Protein AF-A0A6V8NR81-F1 (afdb_monomer)

Radius of gyration: 14.55 Å; Cα contacts (8 Å, |Δi|>4): 217; chains: 1; bounding box: 36×29×36 Å

InterPro domains:
  IPR014710 RmlC-like jelly roll fold [G3DSA:2.60.120.10] (15-106)
  IPR021120 KduI/IolB isomerase [PF04962] (5-105)
  IPR024203 5-deoxy-glucuronate isomerase, IolB [PTHR39193] (10-105)

pLDDT: mean 95.23, std 4.29, range [68.75, 98.62]

Structure (mmCIF, N/CA/C/O backbone):
data_AF-A0A6V8NR81-F1
#
_entry.id   AF-A0A6V8NR81-F1
#
loop_
_atom_site.group_PDB
_atom_site.id
_atom_site.type_symbol
_atom_site.label_atom_id
_atom_site.label_alt_id
_atom_site.label_comp_id
_atom_site.label_asym_id
_atom_site.label_entity_id
_atom_site.label_seq_id
_atom_site.pdbx_PDB_ins_code
_atom_site.Cartn_x
_atom_site.Cartn_y
_atom_site.Cartn_z
_atom_site.occupancy
_atom_site.B_iso_or_equiv
_atom_site.auth_seq_id
_atom_site.auth_comp_id
_atom_site.auth_asym_id
_atom_site.auth_atom_id
_atom_site.pdbx_PDB_model_num
ATOM 1 N N . MET A 1 1 ? -16.666 -14.107 -20.583 1.00 68.75 1 MET A N 1
ATOM 2 C CA . MET A 1 1 ? -15.583 -13.499 -19.781 1.00 68.75 1 MET A CA 1
ATOM 3 C C . MET A 1 1 ? -16.161 -13.158 -18.418 1.00 68.75 1 MET A C 1
ATOM 5 O O . MET A 1 1 ? -17.161 -12.455 -18.380 1.00 68.75 1 MET A O 1
ATOM 9 N N . TYR A 1 2 ? -15.620 -13.711 -17.332 1.00 80.38 2 TYR A N 1
ATOM 10 C CA . TYR A 1 2 ? -16.056 -13.383 -15.970 1.00 80.38 2 TYR A CA 1
AT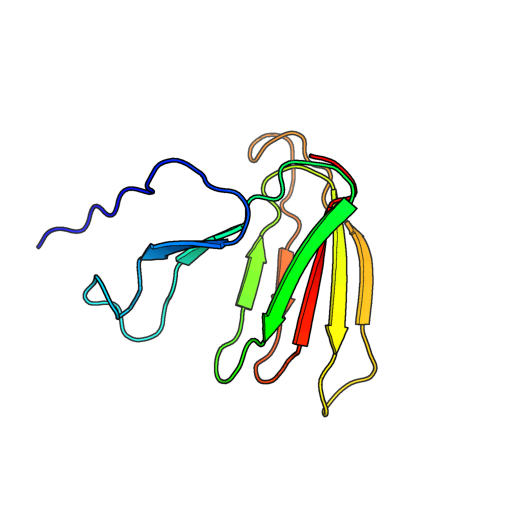OM 11 C C . TYR A 1 2 ? -15.169 -12.245 -15.456 1.00 80.38 2 TYR A C 1
ATOM 13 O O . TYR A 1 2 ? -13.969 -12.438 -15.310 1.00 80.38 2 TYR A O 1
ATOM 21 N N . LEU A 1 3 ? -15.743 -11.056 -15.262 1.00 89.06 3 LEU A N 1
ATOM 22 C CA . LEU A 1 3 ? -15.017 -9.845 -14.839 1.00 89.06 3 LEU A CA 1
ATOM 23 C C . LEU A 1 3 ? -15.253 -9.485 -13.365 1.00 89.06 3 LEU A C 1
ATOM 25 O O . LEU A 1 3 ? -14.681 -8.524 -12.861 1.00 89.06 3 LEU A O 1
ATOM 29 N N . LEU A 1 4 ? -16.116 -10.236 -12.678 1.00 93.38 4 LEU A N 1
ATOM 30 C CA . LEU A 1 4 ? -16.440 -10.001 -11.279 1.00 93.38 4 LEU A CA 1
ATOM 31 C C . LEU A 1 4 ? -15.480 -10.780 -10.377 1.00 93.38 4 LEU A C 1
ATOM 33 O O . LEU A 1 4 ? -15.567 -12.005 -10.292 1.00 93.38 4 LEU A O 1
ATOM 37 N N . TYR A 1 5 ? -14.636 -10.047 -9.658 1.00 92.81 5 TYR A N 1
ATOM 38 C CA . TYR A 1 5 ? -13.760 -10.564 -8.611 1.00 92.81 5 TYR A CA 1
ATOM 39 C C . TYR A 1 5 ? -14.244 -10.020 -7.271 1.00 92.81 5 TYR A C 1
ATOM 41 O O . TYR A 1 5 ? -14.192 -8.816 -7.027 1.00 92.81 5 TYR A O 1
ATOM 49 N N . LYS A 1 6 ? -14.790 -10.894 -6.423 1.00 90.12 6 LYS A N 1
ATOM 50 C CA . LYS A 1 6 ? -15.251 -10.508 -5.086 1.00 90.12 6 LYS A CA 1
ATOM 51 C C . LYS A 1 6 ? -14.080 -10.569 -4.116 1.00 90.12 6 LYS A C 1
ATOM 53 O O . LYS A 1 6 ? -13.353 -11.562 -4.111 1.00 90.12 6 LYS A O 1
ATOM 58 N N . SER A 1 7 ? -13.951 -9.551 -3.269 1.00 86.38 7 SER A N 1
ATOM 59 C CA . SER A 1 7 ? -13.155 -9.701 -2.054 1.00 86.38 7 SER A CA 1
ATOM 60 C C . SER A 1 7 ? -13.725 -10.850 -1.226 1.00 86.38 7 SER A C 1
ATOM 62 O O . SER A 1 7 ? -14.943 -11.050 -1.183 1.00 86.38 7 SER A O 1
ATOM 64 N N . LYS A 1 8 ? -12.837 -11.604 -0.584 1.00 85.81 8 LYS A N 1
ATOM 65 C CA . LYS A 1 8 ? -13.216 -12.507 0.505 1.00 85.81 8 LYS A CA 1
ATOM 66 C C . LYS A 1 8 ? -13.545 -11.678 1.753 1.00 85.81 8 LYS A C 1
ATOM 68 O O . LYS A 1 8 ? -13.436 -10.448 1.724 1.00 85.81 8 LYS A O 1
ATOM 73 N N . ASP A 1 9 ? -13.939 -12.358 2.825 1.00 91.12 9 ASP A N 1
ATOM 74 C CA . ASP A 1 9 ? -14.040 -11.740 4.147 1.00 91.12 9 ASP A CA 1
ATOM 75 C C . ASP A 1 9 ? -12.728 -11.026 4.487 1.00 91.12 9 ASP A C 1
ATOM 77 O O . ASP A 1 9 ? -11.647 -11.556 4.220 1.00 91.12 9 ASP A O 1
ATOM 81 N N . ILE A 1 10 ? -12.836 -9.813 5.031 1.00 88.81 10 ILE A N 1
ATOM 82 C CA . ILE A 1 10 ? -11.676 -8.990 5.373 1.00 88.81 10 ILE A CA 1
ATOM 83 C C . ILE A 1 10 ? -10.903 -9.679 6.497 1.00 88.81 10 ILE A C 1
ATOM 85 O O . ILE A 1 10 ? -11.457 -9.978 7.556 1.00 88.81 10 ILE A O 1
ATOM 89 N N . GLN A 1 11 ? -9.617 -9.910 6.263 1.00 93.50 11 GLN A N 1
ATOM 90 C CA . GLN A 1 11 ? -8.675 -10.431 7.247 1.00 93.50 11 GLN A CA 1
ATOM 91 C C . GLN A 1 1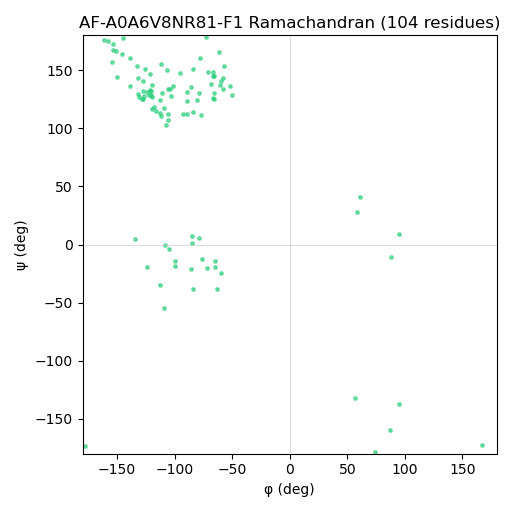1 ? -7.659 -9.350 7.611 1.00 93.50 11 GLN A C 1
ATOM 93 O O . GLN A 1 11 ? -7.408 -8.440 6.822 1.00 93.50 11 GLN A O 1
ATOM 98 N N . ALA A 1 12 ? -7.0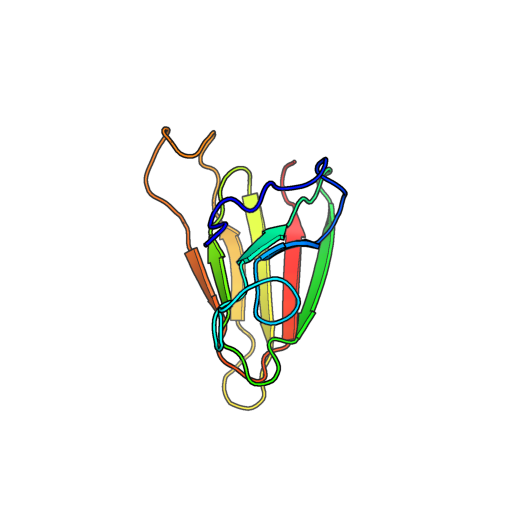71 -9.437 8.804 1.00 94.62 12 ALA A N 1
ATOM 99 C CA . ALA A 1 12 ? -5.969 -8.556 9.178 1.00 94.62 12 ALA A CA 1
ATOM 100 C C . ALA A 1 12 ? -4.785 -8.729 8.207 1.00 94.62 12 ALA A C 1
ATOM 102 O O . ALA A 1 12 ? -4.470 -9.846 7.789 1.00 94.62 12 ALA A O 1
ATOM 103 N N . GLY A 1 13 ? -4.132 -7.623 7.860 1.00 96.19 13 GLY A N 1
ATOM 104 C CA . GLY A 1 13 ? -3.069 -7.566 6.863 1.00 96.19 13 GLY A CA 1
ATOM 105 C C . GLY A 1 13 ? -3.580 -7.355 5.434 1.00 96.19 13 GLY A C 1
ATOM 106 O O . GLY A 1 13 ? -4.669 -6.824 5.196 1.00 96.19 13 GLY A O 1
ATOM 107 N N . TYR A 1 14 ? -2.741 -7.703 4.458 1.00 96.62 14 TYR A N 1
ATOM 108 C CA . TYR A 1 14 ? -3.037 -7.503 3.042 1.00 96.62 14 TYR A CA 1
ATOM 109 C C . TYR A 1 14 ? -3.952 -8.599 2.488 1.00 96.62 14 TYR A C 1
ATOM 111 O O . TYR A 1 14 ? -3.636 -9.788 2.525 1.00 96.62 14 TYR A O 1
ATOM 119 N N . ASN A 1 15 ? -5.077 -8.183 1.913 1.00 96.12 15 ASN A N 1
ATOM 120 C CA . ASN A 1 15 ? -6.064 -9.044 1.280 1.00 96.12 15 ASN A CA 1
ATOM 121 C C . ASN A 1 15 ? -5.982 -8.861 -0.236 1.00 96.12 15 ASN A C 1
ATOM 123 O O . ASN A 1 15 ? -6.496 -7.885 -0.787 1.00 96.12 15 ASN A O 1
ATOM 127 N N . PHE A 1 16 ? -5.359 -9.815 -0.920 1.00 95.88 16 PHE A N 1
ATOM 128 C CA . PHE A 1 16 ? -5.334 -9.852 -2.378 1.00 95.88 16 PHE A CA 1
ATOM 129 C C . PHE A 1 16 ? -6.743 -10.094 -2.953 1.00 95.88 16 PHE A C 1
ATOM 131 O O . PHE A 1 16 ? -7.424 -11.046 -2.560 1.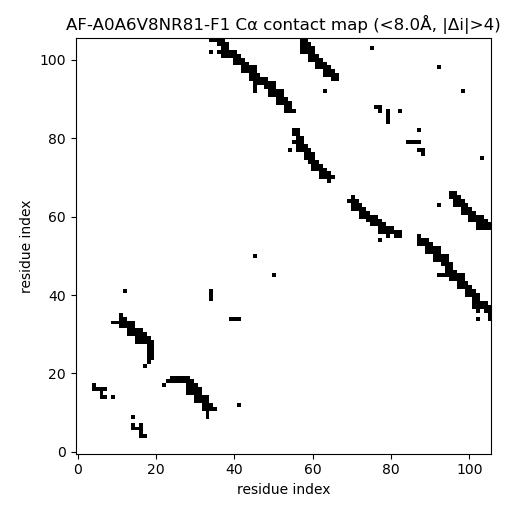00 95.88 16 PHE A O 1
ATOM 138 N N . ILE A 1 17 ? -7.167 -9.271 -3.919 1.00 96.25 17 ILE A N 1
ATOM 139 C CA . ILE A 1 17 ? -8.478 -9.392 -4.580 1.00 96.25 17 ILE A CA 1
ATOM 140 C C . ILE A 1 17 ? -8.307 -9.868 -6.025 1.00 96.25 17 ILE A C 1
ATOM 142 O O . ILE A 1 17 ? -8.917 -10.861 -6.436 1.00 96.25 17 ILE A O 1
ATOM 146 N N . VAL A 1 18 ? -7.491 -9.169 -6.817 1.00 96.50 18 VAL A N 1
ATOM 147 C CA . VAL A 1 18 ? -7.327 -9.471 -8.244 1.00 96.50 18 VAL A CA 1
ATOM 148 C C . VAL A 1 18 ? -5.940 -9.104 -8.757 1.00 96.50 18 VAL A C 1
ATOM 150 O O . VAL A 1 18 ? -5.357 -8.107 -8.348 1.00 96.50 18 VAL A O 1
ATOM 153 N N . GLY A 1 19 ? -5.416 -9.914 -9.672 1.00 96.19 19 GLY A N 1
ATOM 154 C CA . GLY A 1 19 ? -4.095 -9.745 -10.269 1.00 96.19 19 GLY A CA 1
ATOM 155 C C . GLY A 1 19 ? -3.806 -10.809 -11.327 1.00 96.19 19 GLY A C 1
ATOM 156 O O . GLY A 1 19 ? -4.705 -11.590 -11.670 1.00 96.19 19 GLY A O 1
ATOM 157 N N . PRO A 1 20 ? -2.578 -10.873 -11.868 1.00 95.25 20 PRO A N 1
ATOM 158 C CA . PRO A 1 20 ? -2.225 -11.826 -12.922 1.00 95.25 20 PRO A CA 1
ATOM 159 C C . PRO A 1 20 ? -2.413 -13.295 -12.522 1.00 95.25 20 PRO A C 1
ATOM 161 O O . PRO A 1 20 ? -2.644 -14.150 -13.371 1.00 95.25 20 PRO A O 1
ATOM 164 N N . GLN A 1 21 ? -2.368 -13.596 -11.223 1.00 93.88 21 GLN A N 1
ATOM 165 C CA . GLN A 1 21 ? -2.547 -14.942 -10.683 1.00 93.88 21 GLN A CA 1
ATOM 166 C C . GLN A 1 21 ? -3.990 -15.466 -10.754 1.00 93.88 21 GLN A C 1
ATOM 168 O O . GLN A 1 21 ? -4.192 -16.675 -10.674 1.00 93.88 21 GLN A O 1
ATOM 173 N N . ASN A 1 22 ? -5.002 -14.598 -10.879 1.00 94.44 22 ASN A N 1
ATOM 174 C CA . ASN A 1 22 ? -6.410 -15.020 -10.897 1.00 94.44 22 ASN A CA 1
ATOM 175 C C . ASN A 1 22 ? -7.255 -14.371 -12.004 1.00 94.44 22 ASN A C 1
ATOM 177 O O . ASN A 1 22 ? -8.463 -14.598 -12.065 1.00 94.44 22 ASN A O 1
ATOM 181 N N . SER A 1 23 ? -6.653 -13.577 -12.888 1.00 94.69 23 SER A N 1
ATOM 182 C CA . SER A 1 23 ? -7.370 -12.831 -13.922 1.00 94.69 23 SER A CA 1
ATOM 183 C C . SER A 1 23 ? -6.572 -12.718 -15.218 1.00 94.69 23 SER A C 1
ATOM 185 O O . SER A 1 23 ? -5.436 -13.167 -15.310 1.00 94.69 23 SER A O 1
ATOM 187 N N . SER A 1 24 ? -7.165 -12.088 -16.235 1.00 94.50 24 SER A N 1
ATOM 188 C CA . SER A 1 24 ? -6.468 -11.750 -17.482 1.00 94.50 24 SER A CA 1
ATOM 189 C C . SER A 1 24 ? -5.568 -10.508 -17.373 1.00 94.50 24 SER A C 1
ATOM 191 O O . SER A 1 24 ? -5.062 -10.038 -18.395 1.00 94.50 24 SER A O 1
ATOM 193 N N . LEU A 1 25 ? -5.411 -9.924 -16.177 1.00 95.31 25 LEU A N 1
ATOM 194 C CA . LEU A 1 25 ? -4.495 -8.807 -15.949 1.00 95.31 25 LEU A CA 1
ATOM 195 C C . LEU A 1 25 ? -3.043 -9.262 -16.130 1.00 95.31 25 LEU A C 1
ATOM 197 O O . LEU A 1 25 ? -2.696 -10.408 -15.870 1.00 95.31 25 LEU A O 1
ATOM 201 N N . LYS A 1 26 ? -2.187 -8.344 -16.585 1.00 95.88 26 LYS A N 1
ATOM 202 C CA . LYS A 1 26 ? -0.752 -8.609 -16.788 1.00 95.88 26 LYS A CA 1
ATOM 203 C C . LYS A 1 26 ? 0.142 -7.829 -15.830 1.00 95.88 26 LYS A C 1
ATOM 205 O O . LYS A 1 26 ? 1.162 -8.347 -15.403 1.00 95.88 26 LYS A O 1
ATOM 210 N N . TRP A 1 27 ? -0.261 -6.604 -15.496 1.00 96.00 27 TRP A N 1
ATOM 211 C CA . TRP A 1 27 ? 0.583 -5.639 -14.780 1.00 96.00 27 TRP A CA 1
ATOM 212 C C . TRP A 1 27 ? -0.036 -5.125 -13.485 1.00 96.00 27 TRP A C 1
ATOM 214 O O . TRP A 1 27 ? 0.673 -4.604 -12.636 1.00 96.00 27 TRP A O 1
ATOM 224 N N . LEU A 1 28 ? -1.356 -5.255 -13.345 1.00 96.62 28 LEU A N 1
ATOM 225 C CA . LEU A 1 28 ? -2.096 -4.692 -12.225 1.00 96.62 28 LEU A CA 1
ATOM 226 C C . LEU A 1 28 ? -2.420 -5.766 -11.205 1.00 96.62 28 LEU A C 1
ATOM 228 O O . LEU A 1 28 ? -2.894 -6.845 -11.558 1.00 96.62 28 LEU A O 1
ATOM 232 N N . GLU A 1 29 ? -2.222 -5.401 -9.951 1.00 96.69 29 GLU A N 1
ATOM 233 C CA . GLU A 1 29 ? -2.666 -6.119 -8.773 1.00 96.69 29 GLU A CA 1
ATOM 234 C C . GLU A 1 29 ? -3.444 -5.145 -7.890 1.00 96.69 29 GLU A C 1
ATOM 236 O O . GLU A 1 29 ? -3.099 -3.968 -7.787 1.00 96.69 29 GLU A O 1
ATOM 241 N N . PHE A 1 30 ? -4.526 -5.626 -7.292 1.00 96.81 30 PHE A N 1
ATOM 242 C CA . PHE A 1 30 ? -5.384 -4.843 -6.424 1.00 96.81 30 PHE A CA 1
ATOM 243 C C . PHE A 1 30 ? -5.801 -5.674 -5.214 1.00 96.81 30 PHE A C 1
ATOM 245 O O . PHE A 1 30 ? -6.182 -6.844 -5.331 1.00 96.81 30 PHE A O 1
ATOM 252 N N . GLY A 1 31 ? -5.759 -5.035 -4.053 1.00 96.19 31 GLY A N 1
ATOM 253 C CA . GLY A 1 31 ? -6.098 -5.626 -2.771 1.00 96.19 31 GLY A CA 1
ATOM 254 C C . GLY A 1 31 ? -6.384 -4.553 -1.730 1.00 96.19 31 GLY A C 1
ATOM 255 O O . GLY A 1 31 ? -6.247 -3.359 -2.000 1.00 96.19 31 GLY A O 1
ATOM 256 N N . SER A 1 32 ? -6.786 -4.985 -0.540 1.00 95.94 32 SER A N 1
ATOM 257 C CA . SER A 1 32 ? -7.048 -4.110 0.602 1.00 95.94 32 SER A CA 1
ATOM 258 C C . SER A 1 32 ? -6.155 -4.478 1.777 1.00 95.94 32 SER A C 1
ATOM 260 O O . SER A 1 32 ? -6.128 -5.632 2.201 1.00 95.94 32 SER A O 1
ATOM 262 N N . LEU A 1 33 ? -5.461 -3.494 2.334 1.00 97.00 33 LEU A N 1
ATOM 263 C CA . LEU A 1 33 ? -4.755 -3.636 3.600 1.00 97.00 33 LEU A CA 1
ATOM 264 C C . LEU A 1 33 ? -5.711 -3.277 4.740 1.00 97.00 33 LEU A C 1
ATOM 266 O O . LEU A 1 33 ? -6.263 -2.179 4.739 1.00 97.00 33 LEU A O 1
ATOM 270 N N . TYR A 1 34 ? -5.904 -4.192 5.686 1.00 96.94 34 TYR A N 1
ATOM 271 C CA . TYR A 1 34 ? -6.719 -3.956 6.873 1.00 96.94 34 TYR A CA 1
ATOM 272 C C . TYR A 1 34 ? -5.873 -4.107 8.136 1.00 96.94 34 TYR A C 1
ATOM 274 O O . TYR A 1 34 ? -5.348 -5.183 8.416 1.00 96.94 34 TYR A O 1
ATOM 282 N N . LEU A 1 35 ? -5.739 -3.019 8.886 1.00 97.31 35 LEU A N 1
ATOM 283 C CA . LEU A 1 35 ? -5.066 -2.962 10.181 1.00 97.31 35 LEU A CA 1
ATOM 284 C C . LEU A 1 35 ? -6.158 -2.668 11.207 1.00 97.31 35 LEU A C 1
ATOM 286 O O . LEU A 1 35 ? -6.809 -1.636 11.113 1.00 97.31 35 LEU A O 1
ATOM 290 N N . ALA A 1 36 ? -6.446 -3.617 12.095 1.00 94.81 36 ALA A N 1
ATOM 291 C CA . ALA A 1 36 ? -7.684 -3.609 12.873 1.00 94.81 36 ALA A CA 1
ATOM 292 C C . ALA A 1 36 ? -7.580 -2.767 14.150 1.00 94.81 36 ALA A C 1
ATOM 294 O O . ALA A 1 36 ? -8.601 -2.392 14.730 1.00 94.81 36 ALA A O 1
ATOM 295 N N . GLN A 1 37 ? -6.360 -2.532 14.627 1.00 96.81 37 GLN A N 1
ATOM 296 C CA . GLN A 1 37 ? -6.091 -1.853 15.886 1.00 96.81 37 GLN A CA 1
ATOM 297 C C . GLN A 1 37 ? -5.018 -0.782 15.715 1.00 96.81 37 GLN A C 1
ATOM 299 O O . GLN A 1 37 ? -4.131 -0.877 14.867 1.00 96.81 37 GLN A O 1
ATOM 304 N N . GLU A 1 38 ? -5.070 0.234 16.573 1.00 97.44 38 GLU A N 1
ATOM 305 C CA . GLU A 1 38 ? -3.953 1.161 16.724 1.00 97.44 38 GLU A CA 1
ATOM 306 C C . GLU A 1 38 ? -2.684 0.387 17.112 1.00 97.44 38 GLU A C 1
ATOM 308 O O . GLU A 1 38 ? -2.705 -0.464 18.001 1.00 97.44 38 GLU A O 1
ATOM 313 N N . GLY A 1 39 ? -1.576 0.695 16.442 1.00 97.75 39 GLY A N 1
ATOM 314 C CA . GLY A 1 39 ? -0.303 0.008 16.626 1.00 97.75 39 GLY A CA 1
ATOM 315 C C . GLY A 1 39 ? -0.111 -1.226 15.743 1.00 97.75 39 GLY A C 1
ATOM 316 O O . GLY A 1 39 ? 1.024 -1.691 15.647 1.00 97.75 39 GLY A O 1
ATOM 317 N N . ASP A 1 40 ? -1.150 -1.719 15.056 1.00 98.19 40 ASP A N 1
ATOM 318 C CA . ASP A 1 40 ? -0.974 -2.749 14.029 1.00 98.19 40 ASP A CA 1
ATOM 319 C C . ASP A 1 40 ? -0.064 -2.212 12.918 1.00 98.19 40 ASP A C 1
ATOM 321 O O . ASP A 1 40 ? -0.206 -1.069 12.464 1.00 98.19 40 ASP A O 1
ATOM 325 N N . SER A 1 41 ? 0.869 -3.047 12.463 1.00 98.06 41 SER A N 1
ATOM 326 C CA . SER A 1 41 ? 1.793 -2.694 11.394 1.00 98.06 41 SER A CA 1
ATOM 327 C C . SER A 1 41 ? 1.767 -3.699 10.253 1.00 98.06 41 SER A C 1
ATOM 329 O O . SER A 1 41 ? 1.486 -4.887 10.422 1.00 98.06 41 SER A O 1
ATOM 331 N N . TYR A 1 42 ? 2.072 -3.196 9.064 1.00 98.38 42 TYR A N 1
ATOM 332 C CA . TYR A 1 42 ? 2.290 -3.997 7.874 1.00 98.38 42 TYR A CA 1
ATOM 333 C C . TYR A 1 42 ? 3.576 -3.558 7.200 1.00 98.38 42 TYR A C 1
ATOM 335 O O . TYR A 1 42 ? 3.785 -2.368 6.962 1.00 98.38 42 TYR A O 1
ATOM 343 N N . GLN A 1 43 ? 4.425 -4.534 6.905 1.00 98.25 43 GLN A N 1
ATOM 344 C CA . GLN A 1 43 ? 5.698 -4.334 6.234 1.00 98.25 43 GLN A CA 1
ATOM 345 C C . GLN A 1 43 ? 5.701 -5.121 4.930 1.00 98.25 43 GLN A C 1
ATOM 347 O O . GLN A 1 43 ? 5.253 -6.269 4.895 1.00 98.25 43 GLN A O 1
ATOM 352 N N . ASP A 1 44 ? 6.203 -4.496 3.873 1.00 97.25 44 ASP A N 1
ATOM 353 C CA . ASP A 1 44 ? 6.339 -5.114 2.558 1.00 97.25 44 ASP A CA 1
ATOM 354 C C . ASP A 1 44 ? 7.478 -4.462 1.761 1.00 97.25 44 ASP A C 1
ATOM 356 O O . ASP A 1 44 ? 8.048 -3.445 2.165 1.00 97.25 44 ASP A O 1
ATOM 360 N N . ARG A 1 45 ? 7.808 -5.034 0.604 1.00 97.44 45 ARG A N 1
ATOM 361 C CA . ARG A 1 45 ? 8.754 -4.466 -0.356 1.00 97.44 45 ARG A CA 1
ATOM 362 C C . ARG A 1 45 ? 8.101 -4.384 -1.729 1.00 97.44 45 ARG A C 1
ATOM 364 O O . ARG A 1 45 ? 7.638 -5.388 -2.260 1.00 97.44 45 ARG A O 1
ATOM 371 N N . SER A 1 46 ? 8.140 -3.208 -2.352 1.00 96.56 46 SER A N 1
ATOM 372 C CA . SER A 1 46 ? 7.504 -2.972 -3.657 1.00 96.56 46 SER A CA 1
ATOM 373 C C . SER A 1 46 ? 8.133 -3.784 -4.804 1.00 96.56 46 SER A C 1
ATOM 375 O O . SER A 1 46 ? 7.493 -4.021 -5.830 1.00 96.56 46 SER A O 1
ATOM 377 N N . GLY A 1 47 ? 9.365 -4.277 -4.624 1.00 96.25 47 GLY A N 1
ATOM 378 C CA . GLY A 1 47 ? 10.061 -5.107 -5.610 1.00 96.25 47 GLY A CA 1
ATOM 379 C C . GLY A 1 47 ? 10.168 -4.387 -6.954 1.00 96.25 47 GLY A C 1
ATOM 380 O O . GLY A 1 47 ? 10.515 -3.215 -6.998 1.00 96.25 47 GLY A O 1
ATOM 381 N N . ASP A 1 48 ? 9.829 -5.051 -8.056 1.00 96.19 48 ASP A N 1
ATOM 382 C CA . ASP A 1 48 ? 9.838 -4.422 -9.388 1.00 96.19 48 ASP A CA 1
ATOM 383 C C . ASP A 1 48 ? 8.541 -3.661 -9.726 1.00 96.19 48 ASP A C 1
ATOM 385 O O . ASP A 1 48 ? 8.349 -3.238 -10.867 1.00 96.19 48 ASP A O 1
ATOM 389 N N . LYS A 1 49 ? 7.623 -3.504 -8.763 1.00 96.06 49 LYS A N 1
ATOM 390 C CA . LYS A 1 49 ? 6.334 -2.828 -8.952 1.00 96.06 49 LYS A CA 1
ATOM 391 C C . LYS A 1 49 ? 6.340 -1.457 -8.285 1.00 96.06 49 LYS A C 1
ATOM 393 O O . LYS A 1 49 ? 6.966 -1.253 -7.253 1.00 96.06 49 LYS A O 1
ATOM 398 N N . GLU A 1 50 ? 5.570 -0.531 -8.838 1.00 97.12 50 GLU A N 1
ATOM 399 C CA . GLU A 1 50 ? 5.113 0.644 -8.095 1.00 97.12 50 GLU A CA 1
ATOM 400 C C . GLU A 1 50 ? 3.849 0.303 -7.292 1.00 97.12 50 GLU A C 1
ATOM 402 O O . GLU A 1 50 ? 3.061 -0.561 -7.692 1.00 97.12 50 GLU A O 1
ATOM 407 N N . VAL A 1 51 ? 3.640 0.983 -6.162 1.00 97.81 51 VAL A N 1
ATOM 408 C CA . VAL A 1 51 ? 2.448 0.807 -5.321 1.00 97.81 51 VAL A CA 1
ATOM 409 C C . VAL A 1 51 ? 1.796 2.158 -5.053 1.00 97.81 51 VAL A C 1
ATOM 411 O O . VAL A 1 51 ? 2.449 3.119 -4.654 1.00 97.81 51 VAL A O 1
ATOM 414 N N . ALA A 1 52 ? 0.480 2.229 -5.241 1.00 97.81 52 ALA A N 1
ATOM 415 C CA . ALA A 1 52 ? -0.331 3.366 -4.825 1.00 97.81 52 ALA A CA 1
ATOM 416 C C . ALA A 1 52 ? -1.138 2.981 -3.581 1.00 97.81 52 ALA A C 1
ATOM 418 O O . ALA A 1 52 ? -2.110 2.229 -3.663 1.00 97.81 52 ALA A O 1
ATOM 419 N N . LEU A 1 53 ? -0.747 3.511 -2.425 1.00 97.62 53 LEU A N 1
ATOM 420 C CA . LEU A 1 53 ? -1.481 3.334 -1.177 1.00 97.62 53 LEU A CA 1
ATOM 421 C C . LEU A 1 53 ? -2.590 4.379 -1.108 1.00 97.62 53 LEU A C 1
ATOM 423 O O . LEU A 1 53 ? -2.313 5.573 -1.018 1.00 97.62 53 LEU A O 1
ATOM 427 N N . CYS A 1 54 ? -3.845 3.939 -1.153 1.00 97.12 54 CYS A N 1
ATOM 428 C CA . CYS A 1 54 ? -5.013 4.806 -1.023 1.00 97.12 54 CYS A CA 1
ATOM 429 C C . CYS A 1 54 ? -5.647 4.612 0.355 1.00 97.12 54 CYS A C 1
ATOM 431 O O . CYS A 1 54 ? -6.209 3.554 0.636 1.00 97.12 54 CYS A O 1
ATOM 433 N N . LEU A 1 55 ? -5.574 5.632 1.210 1.00 96.38 55 LEU A N 1
ATOM 434 C CA . LEU A 1 55 ? -6.125 5.563 2.561 1.00 96.38 55 LEU A CA 1
ATOM 435 C C . LEU A 1 55 ? -7.647 5.737 2.478 1.00 96.38 55 LEU A C 1
ATOM 437 O O . LEU A 1 55 ? -8.160 6.794 2.087 1.00 96.38 55 LEU A O 1
ATOM 441 N 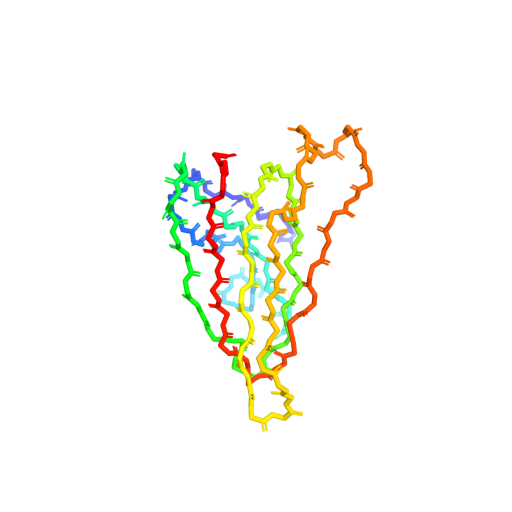N . LEU A 1 56 ? -8.387 4.671 2.779 1.00 95.06 56 LEU A N 1
ATOM 442 C CA . LEU A 1 56 ? -9.850 4.648 2.676 1.00 95.06 56 LEU A CA 1
ATOM 443 C C . LEU A 1 56 ? -10.531 5.216 3.922 1.00 95.06 56 LEU A C 1
ATOM 445 O O . LEU A 1 56 ? -11.498 5.963 3.786 1.00 95.06 56 LEU A O 1
ATOM 449 N N . GLU A 1 57 ? -9.965 4.929 5.087 1.00 94.38 57 GLU A N 1
ATOM 450 C CA . GLU A 1 57 ? -10.406 5.342 6.417 1.00 94.38 57 GLU A CA 1
ATOM 451 C C . GLU A 1 57 ? -9.178 5.378 7.346 1.00 94.38 57 GLU A C 1
ATOM 453 O O . GLU A 1 57 ? -8.101 4.906 6.968 1.00 94.38 57 GLU A O 1
ATOM 458 N N . GLY A 1 58 ? -9.331 5.973 8.528 1.00 94.75 58 GLY A N 1
ATOM 459 C CA . GLY A 1 58 ? -8.329 5.933 9.588 1.00 94.75 58 GLY A CA 1
ATOM 460 C C . GLY A 1 58 ? -7.106 6.817 9.339 1.00 94.75 58 GLY A C 1
ATOM 461 O O . GLY A 1 58 ? -7.027 7.562 8.356 1.00 94.75 58 GLY A O 1
ATOM 462 N N . LYS A 1 59 ? -6.158 6.782 10.276 1.00 97.56 59 LYS A N 1
ATOM 463 C CA . LYS A 1 59 ? -4.858 7.457 10.185 1.00 97.56 59 LYS A CA 1
ATOM 464 C C . LYS A 1 59 ? -3.731 6.450 10.310 1.00 97.56 59 LYS A C 1
ATOM 466 O O . LYS A 1 59 ? -3.822 5.506 11.092 1.00 97.56 59 LYS A O 1
ATOM 471 N N . CYS A 1 60 ? -2.630 6.710 9.624 1.00 98.19 60 CYS A N 1
ATOM 472 C CA . CYS A 1 60 ? -1.427 5.903 9.752 1.00 98.19 60 CYS A CA 1
ATOM 473 C C . CYS A 1 60 ? -0.163 6.747 9.618 1.00 98.19 60 CYS A C 1
ATOM 475 O O . CYS A 1 60 ? -0.190 7.862 9.088 1.00 98.19 60 CYS A O 1
ATOM 477 N N . ASP A 1 61 ? 0.947 6.164 10.050 1.00 98.62 61 ASP A N 1
ATOM 478 C CA . ASP A 1 61 ? 2.261 6.571 9.583 1.00 98.62 61 ASP A CA 1
ATOM 479 C C . ASP A 1 61 ? 2.696 5.670 8.434 1.00 98.62 61 ASP A C 1
ATOM 481 O O . ASP A 1 61 ? 2.374 4.480 8.414 1.00 98.62 61 ASP A O 1
ATOM 485 N N . ILE A 1 62 ? 3.453 6.233 7.497 1.00 98.56 62 ILE A N 1
ATOM 486 C CA . ILE A 1 62 ? 4.074 5.489 6.405 1.00 98.56 62 ILE A CA 1
ATOM 487 C C . ILE A 1 62 ? 5.561 5.810 6.376 1.00 98.56 62 ILE A C 1
ATOM 489 O O . ILE A 1 62 ? 5.939 6.979 6.278 1.00 98.56 62 ILE A O 1
ATOM 493 N N . ARG A 1 63 ? 6.397 4.772 6.436 1.00 98.62 63 ARG A N 1
ATOM 494 C CA . ARG A 1 63 ? 7.849 4.874 6.265 1.00 98.62 63 ARG A CA 1
ATOM 495 C C . ARG A 1 63 ? 8.248 4.209 4.961 1.00 98.62 63 ARG A C 1
ATOM 497 O O . ARG A 1 63 ? 7.832 3.083 4.699 1.00 98.62 63 ARG A O 1
ATOM 504 N N . LEU A 1 64 ? 9.041 4.916 4.164 1.00 98.50 64 LEU A N 1
ATOM 505 C CA . LEU A 1 64 ? 9.582 4.438 2.898 1.00 98.50 64 LEU A CA 1
ATOM 506 C C . LEU A 1 64 ? 11.104 4.510 2.938 1.00 98.50 64 LEU A C 1
ATOM 508 O O . LEU A 1 64 ? 11.670 5.569 3.224 1.00 98.50 64 LEU A O 1
ATOM 512 N N . GLN A 1 65 ? 11.754 3.404 2.600 1.00 98.31 65 GLN A N 1
ATOM 513 C CA . GLN A 1 65 ? 13.205 3.303 2.524 1.00 98.31 65 GLN A CA 1
ATOM 514 C C . GLN A 1 65 ? 13.615 2.654 1.200 1.00 98.31 65 GLN A C 1
ATOM 516 O O . GLN A 1 65 ? 13.140 1.577 0.853 1.00 98.31 65 GLN A O 1
ATOM 521 N N . GLY A 1 66 ? 14.500 3.307 0.452 1.00 96.00 66 GLY A N 1
ATOM 522 C CA . GLY A 1 66 ? 15.047 2.778 -0.795 1.00 96.00 66 GLY A CA 1
ATOM 523 C C . GLY A 1 66 ? 16.448 3.317 -1.059 1.00 96.00 66 GLY A C 1
ATOM 524 O O . GLY A 1 66 ? 16.874 4.286 -0.441 1.00 96.00 66 GLY A O 1
ATOM 525 N N . ASP A 1 67 ? 17.160 2.702 -2.000 1.00 94.06 67 ASP A N 1
ATOM 526 C CA . ASP A 1 67 ? 18.577 3.014 -2.252 1.00 94.06 67 ASP A CA 1
ATOM 527 C C . ASP A 1 67 ? 18.797 4.338 -3.012 1.00 94.06 67 ASP A C 1
ATOM 529 O O . ASP A 1 67 ? 19.922 4.824 -3.121 1.00 94.06 67 ASP A O 1
ATOM 533 N N . PHE A 1 68 ? 17.731 4.921 -3.572 1.00 91.81 68 PHE A N 1
ATOM 534 C CA . PHE A 1 68 ? 17.802 6.051 -4.509 1.00 91.81 68 PHE A CA 1
ATOM 535 C C . PHE A 1 68 ? 17.331 7.391 -3.920 1.00 91.81 68 PHE A C 1
ATOM 537 O O . PHE A 1 68 ? 17.325 8.396 -4.633 1.00 91.81 68 PHE A O 1
ATOM 544 N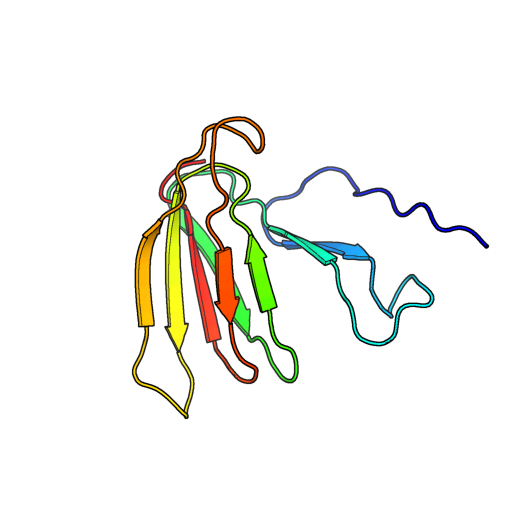 N . PHE A 1 69 ? 16.897 7.416 -2.658 1.00 94.00 69 PHE A N 1
ATOM 545 C CA . PHE A 1 69 ? 16.411 8.614 -1.968 1.00 94.00 69 PHE A CA 1
ATOM 546 C C . PHE A 1 69 ? 16.589 8.480 -0.448 1.00 94.00 69 PHE A C 1
ATOM 548 O O . PHE A 1 69 ? 16.667 7.372 0.077 1.00 94.00 69 PHE A O 1
ATOM 555 N N . ASP A 1 70 ? 16.639 9.608 0.262 1.00 97.31 70 ASP A N 1
ATOM 556 C CA . ASP A 1 70 ? 16.691 9.610 1.729 1.00 97.31 70 ASP A CA 1
ATOM 557 C C . ASP A 1 70 ? 15.393 9.042 2.330 1.00 97.31 70 ASP A C 1
ATOM 559 O O . ASP A 1 70 ? 14.324 9.308 1.782 1.00 97.31 70 ASP A O 1
ATOM 563 N N . PRO A 1 71 ? 15.431 8.322 3.469 1.00 96.69 71 PRO A N 1
ATOM 564 C CA . PRO A 1 71 ? 14.229 7.771 4.089 1.00 96.69 71 PRO A CA 1
ATOM 565 C C . PRO A 1 71 ? 13.112 8.810 4.257 1.00 96.69 71 PRO A C 1
ATOM 567 O O . PRO A 1 71 ? 13.318 9.885 4.824 1.00 96.69 71 PRO A O 1
ATOM 570 N N . LEU A 1 72 ? 11.912 8.472 3.782 1.00 97.75 72 LEU A N 1
ATOM 571 C CA . LEU A 1 72 ? 10.733 9.333 3.855 1.00 97.75 72 LEU A CA 1
ATOM 572 C C . LEU A 1 72 ? 9.781 8.819 4.928 1.00 97.75 72 LEU A C 1
ATOM 574 O O . LEU A 1 72 ? 9.466 7.630 4.981 1.00 97.75 72 LEU A O 1
ATOM 578 N N . VAL A 1 73 ? 9.285 9.736 5.755 1.00 98.00 73 VAL A N 1
ATOM 579 C CA . VAL A 1 73 ? 8.306 9.436 6.800 1.00 98.00 73 VAL A CA 1
ATOM 580 C C . VAL A 1 73 ? 7.128 10.392 6.668 1.00 98.00 73 VAL A C 1
ATOM 582 O O . VAL A 1 73 ? 7.295 11.611 6.681 1.00 98.00 73 VAL A O 1
ATOM 585 N N . TYR A 1 74 ? 5.931 9.826 6.555 1.00 98.25 74 TYR A N 1
ATOM 586 C CA . TYR A 1 74 ? 4.665 10.544 6.623 1.00 98.25 74 TYR A CA 1
ATOM 587 C C . TYR A 1 74 ? 3.984 10.179 7.937 1.00 98.25 74 TYR A C 1
ATOM 589 O O . TYR A 1 74 ? 3.65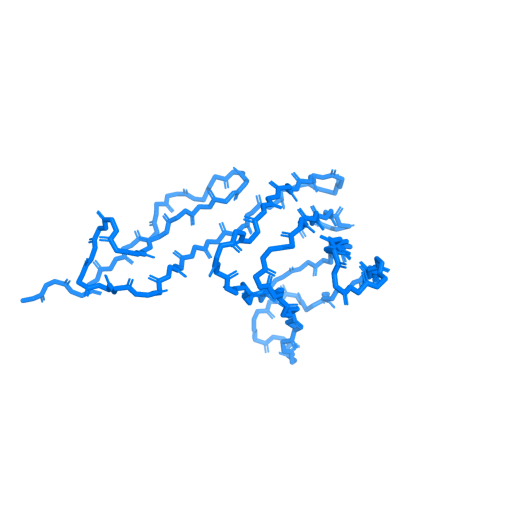8 9.014 8.138 1.00 98.25 74 TYR A O 1
ATOM 597 N N . GLU A 1 75 ? 3.763 11.147 8.824 1.00 98.06 75 GLU A N 1
ATOM 598 C CA . GLU A 1 75 ? 3.180 10.896 10.148 1.00 98.06 75 GLU A CA 1
ATOM 599 C C . GLU A 1 75 ? 1.711 11.324 10.209 1.00 98.06 75 GLU A C 1
ATOM 601 O O . GLU A 1 75 ? 1.352 12.423 9.779 1.00 98.06 75 GLU A O 1
ATOM 606 N N . GLY A 1 76 ? 0.856 10.459 10.762 1.00 97.56 76 GLY A N 1
ATOM 607 C CA . GLY A 1 76 ? -0.547 10.760 11.056 1.00 97.56 76 GLY A CA 1
ATOM 608 C C . GLY A 1 76 ? -1.398 11.181 9.851 1.00 97.56 76 GLY A C 1
ATOM 609 O O . GLY A 1 76 ? -2.360 11.938 10.022 1.00 97.56 76 GLY A O 1
ATOM 610 N N . ILE A 1 77 ? -1.054 10.721 8.645 1.00 97.56 77 ILE A N 1
ATOM 611 C CA . ILE A 1 77 ? -1.754 11.067 7.403 1.00 97.56 77 ILE A CA 1
ATOM 612 C C . ILE A 1 77 ? -3.067 10.284 7.249 1.00 97.56 77 ILE A C 1
ATOM 614 O O . ILE A 1 77 ? -3.270 9.245 7.876 1.00 97.56 77 ILE A O 1
ATOM 618 N N . GLY A 1 78 ? -3.973 10.789 6.404 1.00 96.00 78 GLY A N 1
ATOM 619 C CA . GLY A 1 78 ? -5.324 10.249 6.229 1.00 96.00 78 GLY A CA 1
ATOM 620 C C . GLY A 1 78 ? -6.352 10.976 7.096 1.00 96.00 78 GLY A C 1
ATOM 621 O O . GLY A 1 78 ? -6.351 12.203 7.189 1.00 96.00 78 GLY A O 1
ATOM 622 N N . GLY A 1 79 ? -7.249 10.220 7.725 1.00 93.44 79 GLY A N 1
ATOM 623 C CA . GLY A 1 79 ? -8.201 10.715 8.720 1.00 93.44 79 GLY A CA 1
ATOM 624 C C . GLY A 1 79 ? -9.582 11.081 8.186 1.00 93.44 79 GLY A C 1
ATOM 625 O O . GLY A 1 79 ? -10.381 11.651 8.931 1.00 93.44 79 GLY A O 1
ATOM 626 N N . ARG A 1 80 ? -9.897 10.762 6.924 1.00 93.50 80 ARG A N 1
ATOM 627 C CA . ARG A 1 80 ? -11.294 10.805 6.474 1.00 93.50 80 ARG A CA 1
ATOM 628 C C . ARG A 1 80 ? -12.073 9.685 7.163 1.00 93.50 80 ARG A C 1
ATOM 630 O O . ARG A 1 80 ? -11.569 8.574 7.283 1.00 93.50 80 ARG A O 1
ATOM 637 N N . LYS A 1 81 ? -13.296 9.993 7.600 1.00 89.75 81 LYS A N 1
ATOM 638 C CA . LYS A 1 81 ? -14.183 9.032 8.271 1.00 89.75 81 LYS A CA 1
ATOM 639 C C . LYS A 1 81 ? -14.570 7.867 7.360 1.00 89.75 81 LYS A C 1
ATOM 641 O O . LYS A 1 81 ? -14.702 6.747 7.810 1.00 89.75 81 LYS A O 1
ATOM 646 N N . ASP A 1 82 ? -14.792 8.164 6.090 1.00 92.00 82 ASP A N 1
ATOM 647 C CA . ASP A 1 82 ? -15.116 7.192 5.057 1.00 92.00 82 ASP A CA 1
ATOM 648 C C . ASP A 1 82 ? -14.761 7.790 3.691 1.00 92.00 82 ASP A C 1
ATOM 650 O O . ASP A 1 82 ? -14.392 8.968 3.567 1.00 92.00 82 ASP A O 1
ATOM 654 N N . VAL A 1 83 ? -14.906 6.983 2.642 1.00 92.94 83 VAL A N 1
ATOM 655 C CA . VAL A 1 83 ? -14.551 7.373 1.275 1.00 92.94 83 VAL A CA 1
ATOM 656 C C . VAL A 1 83 ? -15.400 8.517 0.702 1.00 92.94 83 VAL A C 1
ATOM 658 O O . VAL A 1 83 ? -14.995 9.109 -0.298 1.00 92.94 83 VAL A O 1
ATOM 661 N N . PHE A 1 84 ? -16.532 8.856 1.330 1.00 94.81 84 PHE A N 1
ATOM 662 C CA . PHE A 1 84 ? -17.460 9.912 0.908 1.00 94.81 84 PHE A CA 1
ATOM 663 C C . PHE A 1 84 ? -17.272 11.224 1.683 1.00 94.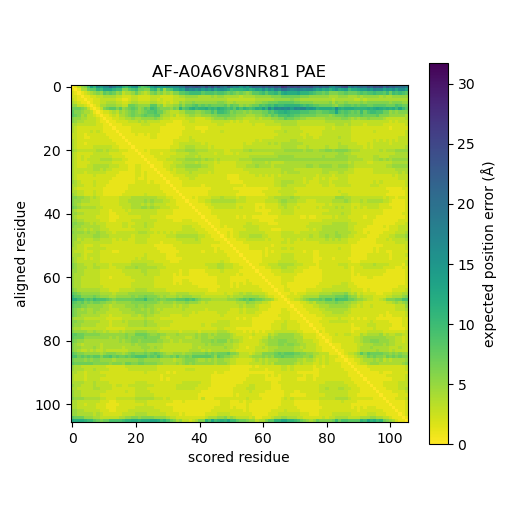81 84 PHE A C 1
ATOM 665 O O . PHE A 1 84 ? -17.757 12.270 1.258 1.00 94.81 84 PHE A O 1
ATOM 672 N N . SER A 1 85 ? -16.549 11.186 2.801 1.00 92.06 85 SER A N 1
ATOM 673 C CA . SER A 1 85 ? -16.428 12.299 3.746 1.00 92.06 85 SER A CA 1
ATOM 674 C C . SER A 1 85 ? -15.351 13.334 3.393 1.00 92.06 85 SER A C 1
ATOM 676 O O . SER A 1 85 ? -15.150 14.287 4.145 1.00 92.06 85 SER A O 1
ATOM 678 N N . GLY A 1 86 ? -14.629 13.189 2.277 1.00 89.19 86 GLY A N 1
ATOM 679 C CA . GLY A 1 86 ? -13.607 14.163 1.894 1.00 89.19 86 GLY A CA 1
ATOM 680 C C . GLY A 1 86 ? -12.658 13.714 0.789 1.00 89.19 86 GLY A C 1
ATOM 681 O O . GLY A 1 86 ? -12.834 12.671 0.159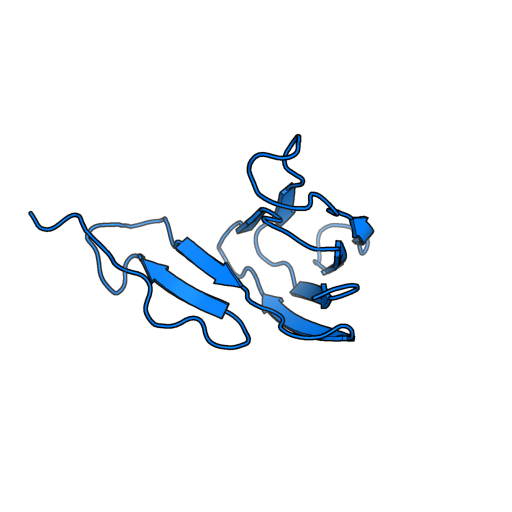 1.00 89.19 86 GLY A O 1
ATOM 682 N N . LYS A 1 87 ? -11.629 14.537 0.554 1.00 92.94 87 LYS A N 1
ATOM 683 C CA . LYS A 1 87 ? -10.587 14.254 -0.440 1.00 92.94 87 LYS A CA 1
ATOM 684 C C . LYS A 1 87 ? -9.748 13.038 -0.018 1.00 92.94 87 LYS A C 1
ATOM 686 O O . LYS A 1 87 ? -9.500 12.865 1.175 1.00 92.94 87 LYS A O 1
ATOM 691 N N . PRO A 1 88 ? -9.294 12.212 -0.974 1.00 92.81 88 PRO A N 1
ATOM 692 C CA . PRO A 1 88 ? -8.439 11.075 -0.668 1.00 92.81 88 PRO A CA 1
ATOM 693 C C . PRO A 1 88 ? -7.033 11.528 -0.256 1.00 92.81 88 PRO A C 1
ATOM 695 O O . PRO A 1 88 ? -6.508 12.515 -0.775 1.00 92.81 88 PRO A O 1
ATOM 698 N N . THR A 1 89 ? -6.406 10.746 0.619 1.00 97.38 89 THR A N 1
ATOM 699 C CA . THR A 1 89 ? -4.958 10.769 0.847 1.00 97.38 89 THR A CA 1
ATOM 700 C C . THR A 1 89 ? -4.358 9.556 0.154 1.00 97.38 89 THR A C 1
ATOM 702 O O . THR A 1 89 ? -4.828 8.435 0.355 1.00 97.38 89 THR A O 1
ATOM 705 N N . MET A 1 90 ? -3.340 9.779 -0.674 1.00 97.38 90 MET A N 1
ATOM 706 C CA . MET A 1 90 ? -2.630 8.709 -1.368 1.00 97.38 90 MET A CA 1
ATOM 707 C C . MET A 1 90 ? -1.125 8.884 -1.210 1.00 97.38 90 MET A C 1
ATOM 709 O O . MET A 1 90 ? -0.636 10.013 -1.247 1.00 97.38 90 MET A O 1
ATOM 713 N N . VAL A 1 91 ? -0.409 7.771 -1.078 1.00 97.94 91 VAL A N 1
ATOM 714 C CA . VAL A 1 91 ? 1.056 7.731 -1.086 1.00 97.94 91 VAL A CA 1
ATOM 715 C C . VAL A 1 91 ? 1.514 6.864 -2.248 1.00 97.94 91 VAL A C 1
ATOM 717 O O . VAL A 1 91 ? 1.061 5.732 -2.413 1.00 97.94 91 VAL A O 1
ATOM 720 N N . TYR A 1 92 ? 2.390 7.426 -3.073 1.00 97.62 92 TYR A N 1
ATOM 721 C CA . TYR A 1 92 ? 3.062 6.707 -4.146 1.00 97.62 92 TYR A CA 1
ATOM 722 C C . TYR A 1 92 ? 4.351 6.088 -3.609 1.00 97.62 92 TYR A C 1
ATOM 724 O O . TYR A 1 92 ? 5.151 6.775 -2.973 1.00 97.62 92 TYR A O 1
ATOM 732 N N . VAL A 1 93 ? 4.547 4.806 -3.888 1.00 97.88 93 VAL A N 1
ATOM 733 C CA . VAL A 1 93 ? 5.735 4.041 -3.527 1.00 97.88 93 VAL A CA 1
ATOM 734 C C . VAL A 1 93 ? 6.421 3.597 -4.821 1.00 97.88 93 VAL A C 1
ATOM 736 O O . VAL A 1 93 ? 5.834 2.816 -5.579 1.00 97.88 93 VAL A O 1
ATOM 739 N N . PRO A 1 94 ? 7.641 4.086 -5.100 1.00 96.81 94 PRO A N 1
ATOM 740 C CA . PRO A 1 94 ? 8.426 3.629 -6.241 1.00 96.81 94 PRO A CA 1
ATOM 741 C C . PRO A 1 94 ? 8.768 2.129 -6.170 1.00 96.81 94 PRO A C 1
ATOM 743 O O . PRO A 1 94 ? 8.691 1.524 -5.096 1.00 96.81 94 PRO A O 1
ATOM 746 N N . PRO A 1 95 ? 9.226 1.528 -7.282 1.00 96.94 95 PRO A N 1
ATOM 747 C CA . PRO A 1 95 ? 9.886 0.227 -7.252 1.00 96.94 95 PRO A CA 1
ATOM 748 C C . PRO A 1 95 ? 11.114 0.219 -6.339 1.00 96.94 95 PRO A C 1
ATOM 750 O O . PRO A 1 95 ? 11.779 1.239 -6.159 1.00 96.94 95 PRO A O 1
ATOM 753 N N . GLN A 1 96 ? 11.440 -0.962 -5.824 1.00 97.50 96 GLN A N 1
ATOM 754 C CA . GLN A 1 96 ? 12.606 -1.263 -4.994 1.00 97.50 96 GLN A CA 1
ATOM 755 C C . GLN A 1 96 ? 12.636 -0.472 -3.679 1.00 97.50 96 GLN A C 1
ATOM 757 O O . GLN A 1 96 ? 13.686 -0.013 -3.237 1.00 97.50 96 GLN A O 1
ATOM 762 N N . VAL A 1 97 ? 11.469 -0.343 -3.044 1.00 98.38 97 VAL A N 1
ATOM 763 C CA . VAL A 1 97 ? 11.276 0.373 -1.779 1.00 98.38 97 VAL A CA 1
ATOM 764 C C . VAL A 1 97 ? 10.724 -0.568 -0.717 1.00 98.38 97 VAL A C 1
ATOM 766 O O . VAL A 1 97 ? 9.760 -1.297 -0.955 1.00 98.38 97 VAL A O 1
ATOM 769 N N . GLU A 1 98 ? 11.336 -0.539 0.460 1.00 98.38 98 GLU A N 1
ATOM 770 C CA . GLU A 1 98 ? 10.793 -1.107 1.690 1.00 98.38 98 GLU A CA 1
ATOM 771 C C . GLU A 1 98 ? 9.759 -0.139 2.269 1.00 98.38 98 GLU A C 1
ATOM 773 O O . GLU A 1 98 ? 9.994 1.068 2.377 1.00 98.38 98 GLU A O 1
ATOM 778 N N . LEU A 1 99 ? 8.591 -0.679 2.596 1.00 97.75 99 LEU A N 1
ATOM 779 C CA . LEU A 1 99 ? 7.416 0.038 3.063 1.00 97.75 99 LEU A CA 1
ATOM 780 C C . LEU A 1 99 ? 7.030 -0.489 4.441 1.00 97.75 99 LEU A C 1
ATOM 782 O O . LEU A 1 99 ? 6.861 -1.693 4.622 1.00 97.75 99 LEU A O 1
ATOM 786 N N . GLU A 1 100 ? 6.768 0.424 5.369 1.00 98.50 100 GLU A N 1
ATOM 787 C CA . GLU A 1 100 ? 6.051 0.138 6.607 1.00 98.50 100 GLU A CA 1
ATOM 788 C C . GLU A 1 100 ? 4.835 1.059 6.732 1.00 98.50 100 GLU A C 1
ATOM 790 O O . GLU A 1 100 ? 4.950 2.277 6.592 1.00 98.50 100 GLU A O 1
ATOM 795 N N . VAL A 1 101 ? 3.675 0.474 7.029 1.00 98.50 101 VAL A N 1
ATOM 796 C CA . VAL A 1 101 ? 2.444 1.181 7.396 1.00 98.50 101 VAL A CA 1
ATOM 797 C C . VAL A 1 101 ? 2.135 0.867 8.854 1.00 98.50 101 VAL A C 1
ATOM 799 O O . VAL A 1 101 ? 2.009 -0.302 9.209 1.00 98.50 101 VAL A O 1
ATOM 802 N N . LEU A 1 102 ? 1.991 1.897 9.688 1.00 98.56 102 LEU A N 1
ATOM 803 C CA . LEU A 1 102 ? 1.647 1.773 11.106 1.00 98.56 102 LEU A CA 1
ATOM 804 C C . LEU A 1 102 ? 0.309 2.458 11.381 1.00 98.56 102 LEU A C 1
ATOM 806 O O . LEU A 1 102 ? 0.189 3.672 11.212 1.00 98.56 102 LEU A O 1
ATOM 810 N N . ALA A 1 103 ? -0.685 1.704 11.840 1.00 98.31 103 ALA A N 1
ATOM 811 C CA . ALA A 1 103 ? -1.993 2.241 12.188 1.00 98.31 103 ALA A CA 1
ATOM 812 C C . ALA A 1 103 ? -1.910 3.166 13.415 1.00 98.31 103 ALA A C 1
ATOM 814 O O . ALA A 1 103 ? -1.413 2.786 14.476 1.00 98.31 103 ALA A O 1
ATOM 815 N N . ARG A 1 104 ? -2.418 4.395 13.276 1.00 97.94 104 ARG A N 1
ATOM 816 C CA . ARG A 1 104 ? -2.618 5.364 14.374 1.00 97.94 104 ARG A CA 1
ATOM 817 C C . ARG A 1 104 ? -4.064 5.382 14.862 1.00 97.94 104 ARG A C 1
ATOM 819 O O . ARG A 1 104 ? -4.344 5.879 15.944 1.00 97.94 104 ARG A O 1
ATOM 826 N N . THR A 1 105 ? -4.976 4.868 14.048 1.00 94.56 105 THR A N 1
ATOM 827 C CA . THR A 1 105 ? -6.348 4.537 14.421 1.00 94.56 105 THR A CA 1
ATOM 828 C C . THR A 1 105 ? -6.712 3.203 13.772 1.00 94.56 105 THR A C 1
ATOM 830 O O . THR A 1 105 ? -6.061 2.837 12.790 1.00 94.56 105 THR A O 1
ATOM 833 N N . PRO A 1 106 ? -7.752 2.517 14.273 1.00 79.56 106 PRO A N 1
ATOM 834 C CA . PRO A 1 106 ? -8.451 1.488 13.509 1.00 79.56 106 PRO A CA 1
ATOM 835 C C . PRO A 1 106 ? -8.963 2.008 12.157 1.00 79.56 106 PRO A C 1
ATOM 837 O O . PRO A 1 106 ? -9.071 3.257 12.003 1.00 79.56 106 PRO A O 1
#

Organism: NCBI:txid2754717

Secondary structure (DSSP, 8-state):
--------S--SEEEEEESTTTSS-SS--EEEEE--STT-EEEEE-TTS-EEEEE-SSEEEEEEEETTEEEEEEEEEE--SSTTSSPPEEEEE-TTEEEEEEES--

Sequence (106 aa):
MYLLYKSKDIQAGYNFIVGPQNSSLKWLEFGSLYLAQEGDSYQDRSGDKEVALCLLEGKCDIRLQGDFFDPLVYEGIGGRKDVFSGKPTMVYVPPQVELEVLARTP

Nearest PDB structures (foldseek):
  4qd2-assembly1_A  TM=2.235E-01  e=1.041E+00  Clostridium botulinum A str. Hall
  7rth-assembly1_A  TM=2.376E-01  e=4.185E+00  Homo sapiens
  4qd2-assembly2_F  TM=2.027E-01  e=2.202E+00  Clostridium botulinum A str. Hall
  4lo8-assembly4_G  TM=1.882E-01  e=1.979E+00  Clostridium botulinum
  8db4-assembly2_H  TM=2.301E-01  e=5.769E+00  Homo sapiens

Solvent-accessible surface area (backbone atoms only — not comparable to full-atom values): 6297 Å² total; per-residue (Å²): 136,89,85,85,72,69,69,72,85,89,51,82,41,78,40,83,46,50,23,52,90,79,46,93,43,85,86,55,70,46,63,48,76,36,52,80,38,59,71,35,70,49,75,54,65,40,46,96,35,70,46,77,48,69,51,53,49,27,24,25,32,41,40,40,41,43,95,87,55,79,74,44,74,46,76,70,44,61,59,35,85,36,77,84,70,52,83,80,41,72,48,83,40,59,53,56,24,42,38,39,41,35,25,70,33,73

Foldseek 3Di:
DDPDFDFDPDDAAWGWTDDPVPDPHDQDTDTDHDHPAAFGKDKDAQAQHKDKDKCFAAFKKKWKDAPPDDIDIDHRPDHQHGNPRDDIDIDIHHHRIIMMIGGRGD

Mean predicted aligned error: 3.18 Å